Protein AF-A0A257HHL6-F1 (afdb_monomer_lite)

Radius of gyration: 29.5 Å; chains: 1; bounding box: 60×34×92 Å

pLDDT: mean 86.96, std 9.39, range [45.03, 97.5]

Foldseek 3Di:
DVVVVVVVVVVVVVVVCCCPPNCVVVVVVVVVCVVVVVVVVVVVVVVVVVVLQCQLCPLLLPDQALLLLLLLLLLLLCPVVHHNDPVLLVLSLCCSCPVSVPPDHSCVSNVSSNSSSVSHPHLVRSLVSSVVNCLVDDDPVNVVVSLVSLQVSQPPPPHHDPVSVVSSVVSVCSSPVPD

Sequence (179 aa):
MPVILAILGAMMSGLFMWVVWGNGMEVINHWLDQRSARTKTEKDAKAIAAARERAARAPLRAIEDPREAVMVLLSKLAMLRGDITAEQNVALSRIAMERLGLPGKAEHHTALAAFAAKSAASADSVVTDLMPLLWAQLSAEEKADFFAMLDEIAALHGGPTEPQDQMITRIRTRLEAKF

Structure (mmCIF, N/CA/C/O backbone):
data_AF-A0A257HHL6-F1
#
_entry.id   AF-A0A257HHL6-F1
#
loop_
_atom_site.group_PDB
_atom_site.id
_atom_site.type_symbol
_atom_site.label_atom_id
_atom_site.label_alt_id
_atom_site.label_comp_id
_atom_site.label_asym_id
_atom_site.label_entity_id
_atom_site.label_seq_id
_atom_site.pdbx_PDB_ins_code
_atom_site.Cartn_x
_atom_site.Cartn_y
_atom_site.Cartn_z
_atom_site.occupancy
_atom_site.B_iso_or_equiv
_atom_site.auth_seq_id
_atom_site.auth_comp_id
_atom_site.auth_asym_id
_atom_site.auth_atom_id
_atom_site.pdbx_PDB_model_num
ATOM 1 N N . MET A 1 1 ? 19.698 -6.269 -73.821 1.00 60.72 1 MET A N 1
ATOM 2 C CA . MET A 1 1 ? 20.927 -5.549 -73.412 1.00 60.72 1 MET A CA 1
ATOM 3 C C . MET A 1 1 ? 21.861 -6.497 -72.647 1.00 60.72 1 MET A C 1
ATOM 5 O O . MET A 1 1 ? 21.831 -6.508 -71.422 1.00 60.72 1 MET A O 1
ATOM 9 N N . PRO A 1 2 ? 22.662 -7.327 -73.341 1.00 76.38 2 PRO A N 1
ATOM 10 C CA . PRO A 1 2 ? 23.513 -8.357 -72.718 1.00 76.38 2 PRO A CA 1
ATOM 11 C C . PRO A 1 2 ? 24.634 -7.785 -71.833 1.00 76.38 2 PRO A C 1
ATOM 13 O O . PRO A 1 2 ? 25.061 -8.424 -70.877 1.00 76.38 2 PRO A O 1
ATOM 16 N N . VAL A 1 3 ? 25.058 -6.547 -72.097 1.00 81.38 3 VAL A N 1
ATOM 17 C CA . VAL A 1 3 ? 26.104 -5.848 -71.334 1.00 81.38 3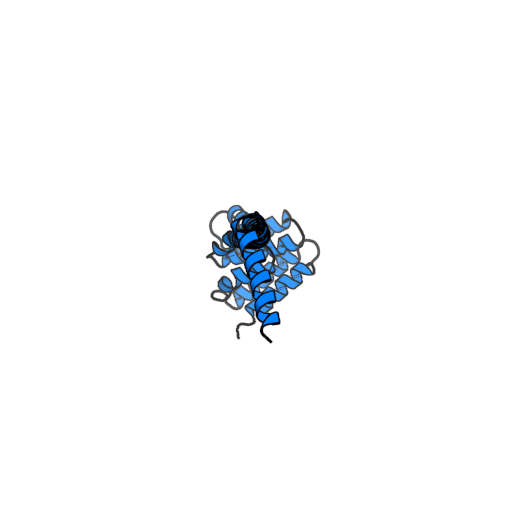 VAL A CA 1
ATOM 18 C C . VAL A 1 3 ? 25.698 -5.624 -69.872 1.00 81.38 3 VAL A C 1
ATOM 20 O O . VAL A 1 3 ? 26.521 -5.780 -68.976 1.00 81.38 3 VAL A O 1
ATOM 23 N N . ILE A 1 4 ? 24.418 -5.337 -69.608 1.00 81.25 4 ILE A N 1
ATOM 24 C CA . ILE A 1 4 ? 23.913 -5.125 -68.241 1.00 81.25 4 ILE A CA 1
ATOM 25 C C . ILE A 1 4 ? 24.003 -6.424 -67.432 1.00 81.25 4 ILE A C 1
ATOM 27 O O . ILE A 1 4 ? 24.425 -6.397 -66.282 1.00 81.25 4 ILE A O 1
ATOM 31 N N . LEU A 1 5 ? 23.678 -7.567 -68.046 1.00 81.69 5 LEU A N 1
ATOM 32 C CA . LEU A 1 5 ? 23.769 -8.879 -67.397 1.00 81.69 5 LEU A CA 1
ATOM 33 C C . LEU A 1 5 ? 25.219 -9.272 -67.090 1.00 81.69 5 LEU A C 1
ATOM 35 O O . LEU A 1 5 ? 25.483 -9.827 -66.027 1.00 81.69 5 LEU A O 1
ATOM 39 N N . ALA A 1 6 ? 26.159 -8.947 -67.980 1.00 83.94 6 ALA A N 1
ATOM 40 C CA . ALA A 1 6 ? 27.581 -9.208 -67.761 1.00 83.94 6 ALA A CA 1
ATOM 41 C C . ALA A 1 6 ? 28.150 -8.378 -66.597 1.00 83.94 6 ALA A C 1
ATOM 43 O O . ALA A 1 6 ? 28.865 -8.913 -65.750 1.00 83.94 6 ALA A O 1
ATOM 44 N N . ILE A 1 7 ? 27.781 -7.095 -66.512 1.00 84.06 7 ILE A N 1
ATOM 45 C CA . ILE A 1 7 ? 28.184 -6.216 -65.403 1.00 84.06 7 ILE A CA 1
ATOM 46 C C . ILE A 1 7 ? 27.582 -6.713 -64.084 1.00 84.06 7 ILE A C 1
ATOM 48 O O . ILE A 1 7 ? 28.290 -6.808 -63.081 1.00 84.06 7 ILE A O 1
ATOM 52 N N . LEU A 1 8 ? 26.303 -7.102 -64.093 1.00 84.81 8 LEU A N 1
ATOM 53 C CA . LEU A 1 8 ? 25.639 -7.651 -62.911 1.00 84.81 8 LEU A CA 1
ATOM 54 C C . LEU A 1 8 ? 26.325 -8.940 -62.432 1.00 84.81 8 LEU A C 1
ATOM 56 O O . LEU A 1 8 ? 26.595 -9.095 -61.244 1.00 84.81 8 LEU A O 1
ATOM 60 N N . GLY A 1 9 ? 26.651 -9.847 -63.357 1.00 84.19 9 GLY A N 1
ATOM 61 C CA . GLY A 1 9 ? 27.333 -11.104 -63.051 1.00 84.19 9 GLY A CA 1
ATOM 62 C C . GLY A 1 9 ? 28.733 -10.896 -62.472 1.00 84.19 9 GLY A C 1
ATOM 63 O O . GLY A 1 9 ? 29.101 -11.560 -61.501 1.00 84.19 9 GLY A O 1
ATOM 64 N N . ALA A 1 10 ? 29.492 -9.938 -63.009 1.00 85.75 10 ALA A N 1
ATOM 65 C CA . ALA A 1 10 ? 30.817 -9.593 -62.500 1.00 85.75 10 ALA A CA 1
ATOM 66 C C . ALA A 1 10 ? 30.751 -9.005 -61.080 1.00 85.75 10 ALA A C 1
ATOM 68 O O . ALA A 1 10 ? 31.525 -9.410 -60.212 1.00 85.75 10 ALA A O 1
ATOM 69 N N . MET A 1 11 ? 29.787 -8.116 -60.812 1.00 84.94 11 MET A N 1
ATOM 70 C CA . MET A 1 11 ? 29.577 -7.559 -59.472 1.00 84.94 11 MET A CA 1
ATOM 71 C C . MET A 1 11 ? 29.195 -8.638 -58.456 1.00 84.94 11 MET A C 1
ATOM 73 O O . MET A 1 11 ? 29.780 -8.693 -57.376 1.00 84.94 11 MET A O 1
ATOM 77 N N . MET A 1 12 ? 28.258 -9.521 -58.810 1.00 83.62 12 MET A N 1
ATOM 78 C CA . MET A 1 12 ? 27.827 -10.612 -57.931 1.00 83.62 12 MET A CA 1
ATOM 79 C C . MET A 1 12 ? 28.962 -11.603 -57.652 1.00 83.62 12 MET A C 1
ATOM 81 O O . MET A 1 12 ? 29.131 -12.035 -56.514 1.00 83.62 12 MET A O 1
ATOM 85 N N . SER A 1 13 ? 29.779 -11.915 -58.662 1.00 85.44 13 SER A N 1
ATOM 86 C CA . SER A 1 13 ? 30.933 -12.812 -58.514 1.00 85.44 13 SER A CA 1
ATOM 87 C C . SER A 1 13 ? 32.019 -12.203 -57.626 1.00 85.44 13 SER A C 1
ATOM 89 O O . SER A 1 13 ? 32.565 -12.895 -56.771 1.00 85.44 13 SER A O 1
ATOM 91 N N . GLY A 1 14 ? 32.293 -10.902 -57.771 1.00 82.81 14 GLY A N 1
ATOM 92 C CA . GLY A 1 14 ? 33.232 -10.183 -56.906 1.00 82.81 14 GLY A CA 1
ATOM 93 C C . GLY A 1 14 ? 32.772 -10.140 -55.447 1.00 82.81 14 GLY A C 1
ATOM 94 O O 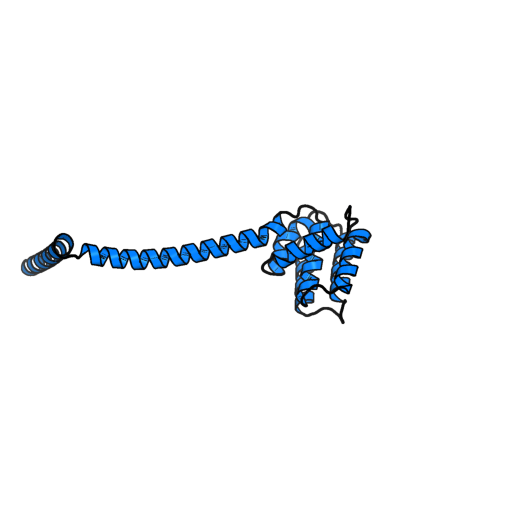. GLY A 1 14 ? 33.568 -10.391 -54.544 1.00 82.81 14 GLY A O 1
ATOM 95 N N . LEU A 1 15 ? 31.475 -9.908 -55.215 1.00 81.56 15 LEU A N 1
ATOM 96 C CA . LEU A 1 15 ? 30.878 -9.951 -53.876 1.00 81.56 15 LEU A CA 1
ATOM 97 C C . LEU A 1 15 ? 30.981 -11.350 -53.261 1.00 81.56 15 LEU A C 1
ATOM 99 O O . LEU A 1 15 ? 31.355 -11.489 -52.100 1.00 81.56 15 LEU A O 1
ATOM 103 N N . PHE A 1 16 ? 30.698 -12.389 -54.049 1.00 82.94 16 PHE A N 1
ATOM 104 C CA . PHE A 1 16 ? 30.787 -13.775 -53.599 1.00 82.94 16 PHE A CA 1
ATOM 105 C C . PHE A 1 16 ? 32.227 -14.166 -53.249 1.00 82.94 16 PHE A C 1
ATOM 107 O O . PHE A 1 16 ? 32.479 -14.753 -52.199 1.00 82.94 16 PHE A O 1
ATOM 114 N N . MET A 1 17 ? 33.191 -13.778 -54.087 1.00 79.94 17 MET A N 1
ATOM 115 C CA . MET A 1 17 ? 34.607 -14.041 -53.843 1.00 79.94 17 MET A CA 1
ATOM 116 C C . MET A 1 17 ? 35.110 -13.313 -52.591 1.00 79.94 17 MET A C 1
ATOM 118 O O . MET A 1 17 ? 35.828 -13.905 -51.790 1.00 79.94 17 MET A O 1
ATOM 122 N N . TRP A 1 18 ? 34.673 -12.072 -52.363 1.00 80.75 18 TRP A N 1
ATOM 123 C CA . TRP A 1 18 ? 34.981 -11.334 -51.137 1.00 80.75 18 TRP A CA 1
ATOM 124 C C . TRP A 1 18 ? 34.380 -11.994 -49.884 1.00 80.75 18 TRP A C 1
ATOM 126 O O . TRP A 1 18 ? 35.070 -12.142 -48.879 1.00 80.75 18 TRP A O 1
ATOM 136 N N . VAL A 1 19 ? 33.133 -12.472 -49.945 1.00 80.62 19 VAL A N 1
ATOM 137 C CA . VAL A 1 19 ? 32.494 -13.167 -48.812 1.00 80.62 19 VAL A CA 1
ATOM 138 C C . VAL A 1 19 ? 33.209 -14.477 -48.465 1.00 80.62 19 VAL A C 1
ATOM 140 O O . VAL A 1 19 ? 33.424 -14.743 -47.284 1.00 80.62 19 VAL A O 1
ATOM 143 N N . VAL A 1 20 ? 33.592 -15.282 -49.463 1.00 79.06 20 VAL A N 1
ATOM 144 C CA . VAL A 1 20 ? 34.161 -16.624 -49.232 1.00 79.06 20 VAL A CA 1
ATOM 145 C C . VAL A 1 20 ? 35.671 -16.590 -48.961 1.00 79.06 20 VAL A C 1
ATOM 147 O O . VAL A 1 20 ? 36.143 -17.354 -48.126 1.00 79.06 20 VAL A O 1
ATOM 150 N N . TRP A 1 21 ? 36.436 -15.734 -49.649 1.00 77.06 21 TRP A N 1
ATOM 151 C CA . TRP A 1 21 ? 37.908 -15.703 -49.560 1.00 77.06 21 TRP A CA 1
ATOM 152 C C . TRP A 1 21 ? 38.472 -14.462 -48.852 1.00 77.06 21 TRP A C 1
ATOM 154 O O . TRP A 1 21 ? 39.631 -14.477 -48.449 1.00 77.06 21 TRP A O 1
ATOM 164 N N . GLY A 1 22 ? 37.697 -13.385 -48.704 1.00 69.56 22 GLY A N 1
ATOM 165 C CA . GLY A 1 22 ? 38.188 -12.080 -48.247 1.00 69.56 22 GLY A CA 1
ATOM 166 C C . GLY A 1 22 ? 37.504 -11.567 -46.985 1.00 69.56 22 GLY A C 1
ATOM 167 O O . GLY A 1 22 ? 36.896 -10.507 -47.038 1.00 69.56 22 GLY A O 1
ATOM 168 N N . ASN A 1 23 ? 37.572 -12.300 -45.868 1.00 71.31 23 ASN A N 1
ATOM 169 C CA . ASN A 1 23 ? 37.050 -11.922 -44.536 1.00 71.31 23 ASN A CA 1
ATOM 170 C C . ASN A 1 23 ? 35.617 -11.334 -44.481 1.00 71.31 23 ASN A C 1
ATOM 172 O O . ASN A 1 23 ? 35.200 -10.832 -43.437 1.00 71.31 23 ASN A O 1
ATOM 176 N N . GLY A 1 24 ? 34.811 -11.418 -45.546 1.00 71.06 24 GLY A N 1
ATOM 177 C CA . GLY A 1 24 ? 33.475 -10.820 -45.573 1.00 71.06 24 GLY A CA 1
ATOM 178 C C . GLY A 1 24 ? 32.538 -11.436 -44.533 1.00 71.06 24 GLY A C 1
ATOM 179 O O . GLY A 1 24 ? 31.725 -10.732 -43.935 1.00 71.06 24 GLY A O 1
ATOM 180 N N . MET A 1 25 ? 32.722 -12.725 -44.231 1.00 73.56 25 MET A N 1
ATOM 181 C CA . MET A 1 25 ? 32.013 -13.406 -43.145 1.00 73.56 25 MET A CA 1
ATOM 182 C C . MET A 1 25 ? 32.320 -12.823 -41.759 1.00 73.56 25 MET A C 1
ATOM 184 O O . MET A 1 25 ? 31.417 -12.757 -40.930 1.00 73.56 25 MET A O 1
ATOM 188 N N . GLU A 1 26 ? 33.541 -12.347 -41.494 1.00 74.88 26 GLU A N 1
ATOM 189 C CA . GLU A 1 26 ? 33.887 -11.726 -40.205 1.00 74.88 26 GLU A CA 1
ATOM 190 C C . GLU A 1 26 ? 33.187 -10.375 -40.025 1.00 74.88 26 GLU A C 1
ATOM 192 O O . GLU A 1 26 ? 32.668 -10.088 -38.949 1.00 74.88 26 GLU A O 1
ATOM 197 N N . VAL A 1 27 ? 33.098 -9.570 -41.088 1.00 76.25 27 VAL A N 1
ATOM 198 C CA . VAL A 1 27 ? 32.392 -8.276 -41.067 1.00 76.25 27 VAL A CA 1
ATOM 199 C C . VAL A 1 27 ? 30.887 -8.476 -40.866 1.00 76.25 27 VAL A C 1
ATOM 201 O O . VAL A 1 27 ? 30.268 -7.775 -40.061 1.00 76.25 27 VAL A O 1
ATOM 204 N N . ILE A 1 28 ? 30.301 -9.457 -41.561 1.00 73.81 28 ILE A N 1
ATOM 205 C CA . ILE A 1 28 ? 28.885 -9.822 -41.414 1.00 73.81 28 ILE A CA 1
ATOM 206 C C . ILE A 1 28 ? 28.610 -10.325 -39.991 1.00 73.81 28 ILE A C 1
ATOM 208 O O . ILE A 1 28 ? 27.656 -9.865 -39.361 1.00 73.81 28 ILE A O 1
ATOM 212 N N . ASN A 1 29 ? 29.461 -11.205 -39.456 1.00 73.94 29 ASN A N 1
ATOM 213 C CA . ASN A 1 29 ? 29.322 -11.727 -38.097 1.00 73.94 29 ASN A CA 1
ATOM 214 C C . ASN A 1 29 ? 29.478 -10.625 -37.047 1.00 73.94 29 ASN A C 1
ATOM 216 O O . ASN A 1 29 ? 28.640 -10.528 -36.163 1.00 73.94 29 ASN A O 1
ATOM 220 N N . HIS A 1 30 ? 30.457 -9.726 -37.177 1.00 74.50 30 HIS A N 1
ATOM 221 C CA . HIS A 1 30 ? 30.652 -8.628 -36.226 1.00 74.50 30 HIS A CA 1
ATOM 222 C C . HIS A 1 30 ? 29.468 -7.643 -36.221 1.00 74.50 30 HIS A C 1
ATOM 224 O O . HIS A 1 30 ? 29.069 -7.133 -35.171 1.00 74.50 30 HIS A O 1
ATOM 230 N N . TRP A 1 31 ? 28.852 -7.399 -37.383 1.00 75.25 31 TRP A N 1
ATOM 231 C CA . TRP A 1 31 ? 27.644 -6.577 -37.487 1.00 75.25 31 TRP A CA 1
ATOM 232 C C . TRP A 1 31 ? 26.404 -7.270 -36.893 1.00 75.25 31 TRP A C 1
ATOM 234 O O . TRP A 1 31 ? 25.631 -6.645 -36.157 1.00 75.25 31 TRP A O 1
ATOM 244 N N . LEU A 1 32 ? 26.227 -8.569 -37.160 1.00 74.06 32 LEU A N 1
ATOM 245 C CA . LEU A 1 32 ? 25.161 -9.385 -36.568 1.00 74.06 32 LEU A CA 1
ATOM 246 C C . LEU A 1 32 ? 25.330 -9.533 -35.051 1.00 74.06 32 LEU A C 1
ATOM 248 O O . LEU A 1 32 ? 24.342 -9.439 -34.320 1.00 74.06 32 LEU A O 1
ATOM 252 N N . ASP A 1 33 ? 26.558 -9.691 -34.566 1.00 75.06 33 ASP A N 1
ATOM 253 C CA . ASP A 1 33 ? 26.891 -9.792 -33.149 1.00 75.06 33 ASP A CA 1
ATOM 254 C C . ASP A 1 33 ? 26.665 -8.472 -32.425 1.00 75.06 33 ASP A C 1
ATOM 256 O O . ASP A 1 33 ? 26.034 -8.472 -31.375 1.00 75.06 33 ASP A O 1
ATOM 260 N N . GLN A 1 34 ? 27.049 -7.324 -32.993 1.00 71.81 34 GLN A N 1
ATOM 261 C CA . GLN A 1 34 ? 26.727 -6.026 -32.387 1.00 71.81 34 GLN A CA 1
ATOM 262 C C . GLN A 1 34 ? 25.217 -5.786 -32.295 1.00 71.81 34 GLN A C 1
ATOM 264 O O . GLN A 1 34 ? 24.724 -5.275 -31.283 1.00 71.81 34 GLN A O 1
ATOM 269 N N . ARG A 1 35 ? 24.458 -6.160 -33.331 1.00 69.06 35 ARG A N 1
ATOM 270 C CA . ARG A 1 35 ? 22.999 -6.010 -33.326 1.00 69.06 35 ARG A CA 1
ATOM 271 C C . ARG A 1 35 ? 22.349 -6.982 -32.345 1.00 69.06 35 ARG A C 1
ATOM 273 O O . ARG A 1 35 ? 21.494 -6.574 -31.557 1.00 69.06 35 ARG A O 1
ATOM 280 N N . SER A 1 36 ? 22.766 -8.245 -32.345 1.00 66.94 36 SER A N 1
ATOM 281 C CA . SER A 1 36 ? 22.246 -9.258 -31.428 1.00 66.94 36 SER A CA 1
ATOM 282 C C . SER A 1 36 ? 22.631 -8.959 -29.977 1.00 66.94 36 SER A C 1
ATOM 284 O O . SER A 1 36 ? 21.783 -9.117 -29.105 1.00 66.94 36 SER A O 1
ATOM 286 N N . ALA A 1 37 ? 23.830 -8.429 -29.717 1.00 68.19 37 ALA A N 1
ATOM 287 C CA . ALA A 1 37 ? 24.287 -7.996 -28.400 1.00 68.19 37 ALA A CA 1
ATOM 288 C C . ALA A 1 37 ? 23.434 -6.846 -27.860 1.00 68.19 37 ALA A C 1
ATOM 290 O O . ALA A 1 37 ? 22.929 -6.959 -26.749 1.00 68.19 37 ALA A O 1
ATOM 291 N N . ARG A 1 38 ? 23.168 -5.801 -28.660 1.00 67.25 38 ARG A N 1
ATOM 292 C CA . ARG A 1 38 ? 22.253 -4.709 -28.264 1.00 67.25 38 ARG A CA 1
ATOM 293 C C . ARG A 1 38 ? 20.849 -5.229 -27.950 1.00 67.25 38 ARG A C 1
ATOM 295 O O . ARG A 1 38 ? 20.266 -4.902 -26.917 1.00 67.25 38 ARG A O 1
ATOM 302 N N . THR A 1 39 ? 20.333 -6.116 -28.800 1.00 67.00 39 THR A N 1
ATOM 303 C CA . THR A 1 39 ? 18.999 -6.705 -28.607 1.00 67.00 39 THR A CA 1
ATOM 304 C C . THR A 1 39 ? 18.946 -7.619 -27.374 1.00 67.00 39 THR A C 1
ATOM 306 O O . THR A 1 39 ? 17.935 -7.646 -26.675 1.00 67.00 39 THR A O 1
ATOM 309 N N . LYS A 1 40 ? 20.022 -8.365 -27.086 1.00 70.00 40 LYS A N 1
ATOM 310 C CA . LYS A 1 40 ? 20.166 -9.180 -25.872 1.00 70.00 40 LYS A CA 1
ATOM 311 C C . LYS A 1 40 ? 20.229 -8.29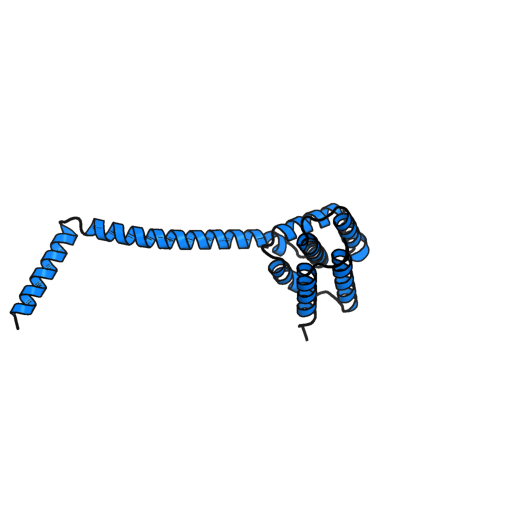4 -24.634 1.00 70.00 40 LYS A C 1
ATOM 313 O O . LYS A 1 40 ? 19.425 -8.500 -23.741 1.00 70.00 40 LYS A O 1
ATOM 318 N N . THR A 1 41 ? 21.044 -7.237 -24.628 1.00 72.56 41 THR A N 1
ATOM 319 C CA . THR A 1 41 ? 21.140 -6.321 -23.479 1.00 72.56 41 THR A CA 1
ATOM 320 C C . THR A 1 41 ? 19.810 -5.651 -23.138 1.00 72.56 41 THR A C 1
ATOM 322 O O . THR A 1 41 ? 19.465 -5.543 -21.966 1.00 72.56 41 THR A O 1
ATOM 325 N N . GLU A 1 42 ? 19.015 -5.255 -24.137 1.00 74.94 42 GLU A N 1
ATOM 326 C CA . GLU A 1 42 ? 17.681 -4.694 -23.893 1.00 74.94 42 GLU A CA 1
ATOM 327 C C . GLU A 1 42 ? 16.698 -5.739 -23.354 1.00 74.94 42 GLU A C 1
ATOM 329 O O . GLU A 1 42 ? 15.900 -5.444 -22.461 1.00 74.94 42 GLU A O 1
ATOM 334 N N . LYS A 1 43 ? 16.740 -6.966 -23.887 1.00 75.50 43 LYS A N 1
ATOM 335 C CA . LYS A 1 43 ? 15.914 -8.080 -23.402 1.00 75.50 43 LYS A CA 1
ATOM 336 C C . LYS A 1 43 ? 16.292 -8.477 -21.979 1.00 75.50 43 LYS A C 1
ATOM 338 O O . LYS A 1 43 ? 15.395 -8.665 -21.164 1.00 75.50 43 LYS A O 1
ATOM 343 N N . ASP A 1 44 ? 17.580 -8.534 -21.674 1.00 80.94 44 ASP A N 1
ATOM 344 C CA . ASP A 1 44 ? 18.105 -8.863 -20.352 1.00 80.94 44 ASP A CA 1
ATOM 345 C C . ASP A 1 44 ? 17.741 -7.765 -19.349 1.00 80.94 44 ASP A C 1
ATOM 347 O O . ASP A 1 44 ? 17.228 -8.064 -18.274 1.00 80.94 44 ASP A O 1
ATOM 351 N N . ALA A 1 45 ? 17.875 -6.487 -19.722 1.00 79.19 45 ALA A N 1
ATOM 352 C CA . ALA A 1 45 ? 17.438 -5.367 -18.889 1.00 79.19 45 ALA A CA 1
ATOM 353 C C . ALA A 1 45 ? 15.930 -5.425 -18.588 1.00 79.19 45 ALA A C 1
ATOM 355 O O . ALA A 1 45 ? 15.520 -5.269 -17.436 1.00 79.19 45 ALA A O 1
ATOM 356 N N . LYS A 1 46 ? 15.098 -5.715 -19.599 1.00 82.25 46 LYS A N 1
ATOM 357 C CA . LYS A 1 46 ? 13.651 -5.915 -19.418 1.00 82.25 46 LYS A CA 1
ATOM 358 C C . LYS A 1 46 ? 13.345 -7.128 -18.540 1.00 82.25 46 LYS A C 1
ATOM 360 O O . LYS A 1 46 ? 12.475 -7.046 -17.678 1.00 82.25 46 LYS A O 1
ATOM 365 N N . ALA A 1 47 ? 14.057 -8.238 -18.725 1.00 80.44 47 ALA A N 1
ATOM 366 C CA . ALA A 1 47 ? 13.884 -9.446 -17.926 1.00 80.44 47 ALA A CA 1
ATOM 367 C C . ALA A 1 47 ? 14.262 -9.210 -16.457 1.00 80.44 47 ALA A C 1
ATOM 369 O O . ALA A 1 47 ? 13.523 -9.629 -15.567 1.00 80.44 47 ALA A O 1
ATOM 370 N N . ILE A 1 48 ? 15.354 -8.485 -16.199 1.00 83.25 48 ILE A N 1
ATOM 371 C CA . ILE A 1 48 ? 15.786 -8.089 -14.854 1.00 83.25 48 ILE A CA 1
ATOM 372 C C . ILE A 1 48 ? 14.759 -7.152 -14.216 1.00 83.25 48 ILE A C 1
ATOM 374 O O . ILE A 1 48 ? 14.381 -7.363 -13.065 1.00 83.25 48 ILE A O 1
ATOM 378 N N . ALA A 1 49 ? 14.270 -6.146 -14.947 1.00 81.00 49 ALA A N 1
ATOM 379 C CA . ALA A 1 49 ? 13.238 -5.237 -14.451 1.00 81.00 49 ALA A CA 1
ATOM 380 C C . ALA A 1 49 ? 11.946 -5.993 -14.095 1.00 81.00 49 ALA A C 1
ATOM 382 O O . ALA A 1 49 ? 11.428 -5.838 -12.991 1.00 81.00 49 ALA A O 1
ATOM 383 N N . ALA A 1 50 ? 11.487 -6.888 -14.973 1.00 80.12 50 ALA A N 1
ATOM 384 C CA . ALA A 1 50 ? 10.318 -7.725 -14.721 1.00 80.12 50 ALA A CA 1
ATOM 385 C C . ALA A 1 50 ? 10.532 -8.693 -13.545 1.00 80.12 50 ALA A C 1
ATOM 387 O O . ALA A 1 50 ? 9.615 -8.928 -12.761 1.00 80.12 50 ALA A O 1
ATOM 388 N N . ALA A 1 51 ? 11.733 -9.256 -13.389 1.00 80.94 51 ALA A N 1
ATOM 389 C CA . ALA A 1 51 ? 12.065 -10.107 -12.249 1.00 80.94 51 ALA A CA 1
ATOM 390 C C . ALA A 1 51 ? 12.042 -9.320 -10.931 1.00 80.94 51 ALA A C 1
ATOM 392 O O . ALA A 1 51 ? 11.476 -9.799 -9.950 1.00 80.94 51 ALA A O 1
ATOM 393 N N . ARG A 1 52 ? 12.587 -8.096 -10.921 1.00 79.56 52 ARG A N 1
ATOM 394 C CA . ARG A 1 52 ? 12.526 -7.190 -9.765 1.00 79.56 52 ARG A CA 1
ATOM 395 C C . ARG A 1 52 ? 11.093 -6.818 -9.414 1.00 79.56 52 ARG A C 1
ATOM 397 O O . ARG A 1 52 ? 10.738 -6.870 -8.245 1.00 79.56 52 ARG A O 1
ATOM 404 N N . GLU A 1 53 ? 10.261 -6.507 -10.404 1.00 78.50 53 GLU A N 1
ATOM 405 C CA . GLU A 1 53 ? 8.849 -6.199 -10.171 1.00 78.50 53 GLU A CA 1
ATOM 406 C C . GLU A 1 53 ? 8.090 -7.404 -9.597 1.00 78.50 53 GLU A C 1
ATOM 408 O O . GLU A 1 53 ? 7.339 -7.268 -8.632 1.00 78.50 53 GLU A O 1
ATOM 413 N N . ARG A 1 54 ? 8.322 -8.612 -10.130 1.00 79.19 54 ARG A N 1
ATOM 414 C CA . ARG A 1 54 ? 7.726 -9.838 -9.574 1.00 79.19 54 ARG A CA 1
ATOM 415 C C . ARG A 1 54 ? 8.175 -10.093 -8.139 1.00 79.19 54 ARG A C 1
ATOM 417 O O . ARG A 1 54 ? 7.343 -10.457 -7.314 1.00 79.19 54 ARG A O 1
ATOM 424 N N . ALA A 1 55 ? 9.458 -9.894 -7.842 1.00 78.38 55 ALA A N 1
ATOM 425 C CA . ALA A 1 55 ? 9.991 -10.044 -6.492 1.00 78.38 55 ALA A CA 1
ATOM 426 C C . ALA A 1 55 ? 9.396 -9.005 -5.527 1.00 78.38 55 ALA A C 1
ATOM 428 O O . ALA A 1 55 ? 8.999 -9.361 -4.423 1.00 78.38 55 ALA A O 1
ATOM 429 N N . ALA A 1 56 ? 9.250 -7.752 -5.967 1.00 76.38 56 ALA A N 1
ATOM 430 C CA . ALA A 1 56 ? 8.630 -6.667 -5.205 1.00 76.38 56 ALA A CA 1
ATOM 431 C C . ALA A 1 56 ? 7.159 -6.948 -4.847 1.00 76.38 56 ALA A C 1
ATOM 433 O O . ALA A 1 56 ? 6.699 -6.584 -3.767 1.00 76.38 56 ALA A O 1
ATOM 434 N N . ARG A 1 57 ? 6.424 -7.629 -5.734 1.00 81.19 57 ARG A N 1
ATOM 435 C CA . ARG A 1 57 ? 5.028 -8.029 -5.501 1.00 81.19 57 ARG A CA 1
ATOM 436 C C . ARG A 1 57 ? 4.880 -9.324 -4.702 1.00 81.19 57 ARG A C 1
ATOM 438 O O . ARG A 1 57 ? 3.788 -9.598 -4.219 1.00 81.19 57 ARG A O 1
ATOM 445 N N . ALA A 1 58 ? 5.930 -10.135 -4.558 1.00 83.94 58 ALA A N 1
ATOM 446 C CA . ALA A 1 58 ? 5.829 -11.432 -3.886 1.00 83.94 58 ALA A CA 1
ATOM 447 C C . ALA A 1 58 ? 5.299 -11.332 -2.438 1.00 83.94 58 ALA A C 1
ATOM 449 O O . ALA A 1 58 ? 4.399 -12.105 -2.115 1.00 83.94 58 ALA A O 1
ATOM 450 N N . PRO A 1 59 ? 5.733 -10.362 -1.601 1.00 88.44 59 PRO A N 1
ATOM 451 C CA . PRO A 1 59 ? 5.163 -10.173 -0.266 1.00 88.44 59 PRO A CA 1
ATOM 452 C C . PRO A 1 59 ? 3.673 -9.821 -0.288 1.00 88.44 59 PRO A C 1
ATOM 454 O O . PRO A 1 59 ? 2.929 -10.308 0.550 1.00 88.44 59 PRO A O 1
ATOM 457 N N . LEU A 1 60 ? 3.221 -9.025 -1.267 1.00 90.06 60 LEU A N 1
ATOM 458 C CA . LEU A 1 60 ? 1.803 -8.672 -1.404 1.00 90.06 60 LEU A CA 1
ATOM 459 C C . LEU A 1 60 ? 0.948 -9.891 -1.759 1.00 90.06 60 LEU A C 1
ATOM 461 O O . LEU A 1 60 ? -0.155 -10.043 -1.253 1.00 90.06 60 LEU A O 1
ATOM 465 N N . ARG A 1 61 ? 1.469 -10.775 -2.618 1.00 87.12 61 ARG A N 1
ATOM 466 C CA . ARG A 1 61 ? 0.762 -11.986 -3.066 1.00 87.12 61 ARG A CA 1
ATOM 467 C C . ARG A 1 61 ? 0.715 -13.089 -2.014 1.00 87.12 61 ARG A C 1
ATOM 469 O O . ARG A 1 61 ? -0.102 -13.988 -2.151 1.00 87.12 61 ARG A O 1
ATOM 476 N N . ALA A 1 62 ? 1.600 -13.042 -1.023 1.00 89.62 62 ALA A N 1
ATOM 477 C CA . ALA A 1 62 ? 1.602 -13.977 0.099 1.00 89.62 62 ALA A CA 1
ATOM 478 C C . ALA A 1 62 ? 0.538 -13.635 1.157 1.00 89.62 62 ALA A C 1
ATOM 480 O O . ALA A 1 62 ? 0.310 -14.427 2.066 1.00 89.62 62 ALA A O 1
ATOM 481 N N . ILE A 1 63 ? -0.092 -12.459 1.064 1.00 92.38 63 ILE A N 1
ATOM 482 C CA . ILE A 1 63 ? -1.161 -12.050 1.970 1.00 92.38 63 ILE A CA 1
ATOM 483 C C . ILE A 1 63 ? -2.465 -12.691 1.507 1.00 92.38 63 ILE A C 1
ATOM 485 O O . ILE A 1 63 ? -2.946 -12.417 0.409 1.00 92.38 63 ILE A O 1
ATOM 489 N N . GLU A 1 64 ? -3.040 -13.523 2.368 1.00 90.50 64 GLU A N 1
ATOM 490 C CA . GLU A 1 64 ? -4.313 -14.207 2.117 1.00 90.50 64 GLU A CA 1
ATOM 491 C C . GLU A 1 64 ? -5.437 -13.693 3.032 1.00 90.50 64 GLU A C 1
ATOM 493 O O . GLU A 1 64 ? -6.600 -13.689 2.630 1.00 90.50 64 GLU A O 1
ATOM 498 N N . ASP A 1 65 ? -5.102 -13.219 4.240 1.00 91.56 65 ASP A N 1
ATOM 499 C CA . ASP A 1 65 ? -6.069 -12.669 5.197 1.00 91.56 65 ASP A CA 1
ATOM 500 C C . ASP A 1 65 ? -6.409 -11.201 4.841 1.00 91.56 65 ASP A C 1
ATOM 502 O O . ASP A 1 65 ? -5.506 -10.356 4.769 1.00 91.56 65 ASP A O 1
ATOM 506 N N . PRO A 1 66 ? -7.696 -10.848 4.648 1.00 92.81 66 PRO A N 1
ATOM 507 C CA . PRO A 1 66 ? -8.132 -9.467 4.426 1.00 92.81 66 PRO A CA 1
ATOM 508 C C . PRO A 1 66 ? -7.666 -8.484 5.506 1.00 92.81 66 PRO A C 1
ATOM 510 O O . PRO A 1 66 ? -7.387 -7.324 5.210 1.00 92.81 66 PRO A O 1
ATOM 513 N N . ARG A 1 67 ? -7.554 -8.927 6.760 1.00 94.31 67 ARG A N 1
ATOM 514 C CA . ARG A 1 67 ? -7.130 -8.083 7.884 1.00 94.31 67 ARG A CA 1
ATOM 515 C C . ARG A 1 67 ? -5.657 -7.705 7.776 1.00 94.31 67 ARG A C 1
ATOM 517 O O . ARG A 1 67 ? -5.294 -6.551 7.991 1.00 94.31 67 ARG A O 1
ATOM 524 N N . GLU A 1 68 ? -4.820 -8.644 7.347 1.00 95.25 68 GLU A N 1
ATOM 525 C CA . GLU A 1 68 ? -3.414 -8.373 7.027 1.00 95.25 68 GLU A CA 1
ATOM 526 C C . GLU A 1 68 ? -3.301 -7.421 5.833 1.00 95.25 68 GLU A C 1
ATOM 528 O O . GLU A 1 68 ? -2.498 -6.487 5.837 1.00 95.25 68 GLU A O 1
ATOM 533 N N . ALA A 1 69 ? -4.166 -7.586 4.826 1.00 95.19 69 ALA A N 1
ATOM 534 C CA . ALA A 1 69 ? -4.217 -6.676 3.687 1.00 95.19 69 ALA A CA 1
ATOM 535 C C . ALA A 1 69 ? -4.556 -5.233 4.112 1.00 95.19 69 ALA A C 1
ATOM 537 O O . ALA A 1 69 ? -3.923 -4.287 3.632 1.00 95.19 69 ALA A O 1
ATOM 538 N N . VAL A 1 70 ? -5.492 -5.053 5.054 1.00 96.12 70 VAL A N 1
ATOM 539 C CA . VAL A 1 70 ? -5.782 -3.748 5.675 1.00 96.12 70 VAL A CA 1
ATOM 540 C C . VAL A 1 70 ? -4.539 -3.183 6.364 1.00 96.12 70 VAL A C 1
ATOM 542 O O . VAL A 1 70 ? -4.189 -2.027 6.118 1.00 96.12 70 VAL A O 1
ATOM 545 N N . MET A 1 71 ? -3.820 -3.988 7.152 1.00 97.31 71 MET A N 1
ATOM 546 C CA . MET A 1 71 ? -2.591 -3.541 7.820 1.00 97.31 71 MET A CA 1
ATOM 547 C C . MET A 1 71 ? -1.532 -3.047 6.831 1.00 97.31 71 MET A C 1
ATOM 549 O O . MET A 1 71 ? -0.878 -2.027 7.074 1.00 97.31 71 MET A O 1
ATOM 553 N N . VAL A 1 72 ? -1.380 -3.717 5.689 1.00 97.25 72 VAL A N 1
ATOM 554 C CA . VAL A 1 72 ? -0.421 -3.321 4.645 1.00 97.25 72 VAL A CA 1
ATOM 555 C C . VAL A 1 72 ? -0.839 -2.020 3.967 1.00 97.25 72 VAL A C 1
ATOM 557 O O . VAL A 1 72 ? 0.010 -1.161 3.719 1.00 97.25 72 VAL A O 1
ATOM 560 N N . LEU A 1 73 ? -2.136 -1.832 3.710 1.00 96.88 73 LEU A N 1
ATOM 561 C CA . LEU A 1 73 ? -2.670 -0.582 3.163 1.00 96.88 73 LEU A CA 1
ATOM 562 C C . LEU A 1 73 ? -2.452 0.591 4.127 1.00 96.88 73 LEU A C 1
ATOM 564 O O . LEU A 1 73 ? -1.961 1.635 3.698 1.00 96.88 73 LEU A O 1
ATOM 568 N N . LEU A 1 74 ? -2.730 0.404 5.421 1.00 97.25 74 LEU A N 1
ATOM 569 C CA . LEU A 1 74 ? -2.496 1.415 6.459 1.00 97.25 74 LEU A CA 1
ATOM 570 C C . LEU A 1 74 ? -1.004 1.743 6.608 1.00 97.25 74 LEU A C 1
ATOM 572 O O . LEU A 1 74 ? -0.619 2.911 6.657 1.00 97.25 74 LEU A O 1
ATOM 576 N N . SER A 1 75 ? -0.147 0.722 6.598 1.00 97.25 75 SER A N 1
ATOM 577 C CA . SER A 1 75 ? 1.310 0.889 6.659 1.00 97.25 75 SER A CA 1
ATOM 578 C C . SER A 1 75 ? 1.832 1.659 5.448 1.00 97.25 75 SER A C 1
ATOM 580 O O . SER A 1 75 ? 2.635 2.580 5.591 1.00 97.25 75 SER A O 1
ATOM 582 N N . LYS A 1 76 ? 1.340 1.338 4.244 1.00 96.94 76 LYS A N 1
ATOM 583 C CA . LYS A 1 76 ? 1.711 2.063 3.026 1.00 96.94 76 LYS A CA 1
ATOM 584 C C . LYS A 1 76 ? 1.239 3.514 3.066 1.00 96.94 76 LYS A C 1
ATOM 586 O O . LYS A 1 76 ? 1.997 4.384 2.649 1.00 96.94 76 LYS A O 1
ATOM 591 N N . LEU A 1 77 ? 0.037 3.771 3.586 1.00 96.62 77 LEU A N 1
ATOM 592 C CA . LEU A 1 77 ? -0.504 5.118 3.761 1.00 96.62 77 LEU A CA 1
ATOM 593 C C . LEU A 1 77 ? 0.358 5.951 4.720 1.00 96.62 77 LEU A C 1
ATOM 595 O O . LEU A 1 77 ? 0.703 7.089 4.401 1.00 96.62 77 LEU A O 1
ATOM 599 N N . ALA A 1 78 ? 0.758 5.384 5.861 1.00 95.56 78 ALA A N 1
ATOM 600 C CA . ALA A 1 78 ? 1.680 6.037 6.791 1.00 95.56 78 ALA A CA 1
ATOM 601 C C . ALA A 1 78 ? 3.018 6.368 6.105 1.00 95.56 78 ALA A C 1
ATOM 603 O O . ALA A 1 78 ? 3.520 7.487 6.226 1.00 95.56 78 ALA A O 1
ATOM 604 N N . MET A 1 79 ? 3.530 5.433 5.295 1.00 95.56 79 MET A N 1
ATOM 605 C CA . MET A 1 79 ? 4.797 5.583 4.577 1.00 95.56 79 MET A CA 1
ATOM 606 C C . MET A 1 79 ? 4.802 6.663 3.482 1.00 95.56 79 MET A C 1
ATOM 608 O O . MET A 1 79 ? 5.864 7.063 3.010 1.00 95.56 79 MET A O 1
ATOM 612 N N . LEU A 1 80 ? 3.638 7.157 3.049 1.00 94.06 80 LEU A N 1
ATOM 613 C CA . LEU A 1 80 ? 3.574 8.219 2.037 1.00 94.06 80 LEU A CA 1
ATOM 614 C C . LEU A 1 80 ? 4.120 9.560 2.535 1.00 94.06 80 LEU A C 1
ATOM 616 O O . LEU A 1 80 ? 4.501 10.399 1.722 1.00 94.06 80 LEU A O 1
ATOM 620 N N . ARG A 1 81 ? 4.173 9.762 3.856 1.00 90.25 81 ARG A N 1
ATOM 621 C CA . ARG A 1 81 ? 4.794 10.941 4.472 1.00 90.25 81 ARG A CA 1
ATOM 622 C C . ARG A 1 81 ? 6.302 10.769 4.705 1.00 90.25 81 ARG A C 1
ATOM 624 O O . ARG A 1 81 ? 7.002 11.762 4.873 1.00 90.25 81 ARG A O 1
ATOM 631 N N . GLY A 1 82 ? 6.803 9.537 4.725 1.00 90.69 82 GLY A N 1
ATOM 632 C CA . GLY A 1 82 ? 8.177 9.212 5.104 1.00 90.69 82 GLY A CA 1
ATOM 633 C C . GLY A 1 82 ? 8.246 7.865 5.817 1.00 90.69 82 GLY A C 1
ATOM 634 O O . GLY A 1 82 ? 7.398 7.008 5.603 1.00 90.69 82 GLY A O 1
ATOM 635 N N . ASP A 1 83 ? 9.239 7.661 6.676 1.00 91.44 83 ASP A N 1
ATOM 636 C CA . ASP A 1 83 ? 9.264 6.463 7.519 1.00 91.44 83 ASP A CA 1
ATOM 637 C C . ASP A 1 83 ? 8.138 6.501 8.569 1.00 91.44 83 ASP A C 1
ATOM 639 O O . ASP A 1 83 ? 7.745 7.568 9.045 1.00 91.44 83 ASP A O 1
ATOM 643 N N . ILE A 1 84 ? 7.623 5.322 8.935 1.00 92.31 84 ILE A N 1
ATOM 644 C CA . ILE A 1 84 ? 6.563 5.186 9.944 1.00 92.31 84 ILE A CA 1
ATOM 645 C C . ILE A 1 84 ? 7.07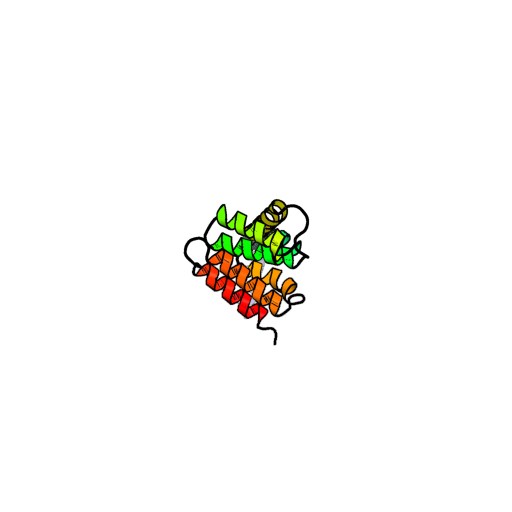5 5.723 11.286 1.00 92.31 84 ILE A C 1
ATOM 647 O O . ILE A 1 84 ? 8.083 5.248 11.813 1.00 92.31 84 ILE A O 1
ATOM 651 N N . THR A 1 85 ? 6.367 6.701 11.853 1.00 92.06 85 THR A N 1
ATOM 652 C CA . THR A 1 85 ? 6.723 7.290 13.150 1.00 92.06 85 THR A CA 1
ATOM 653 C C . THR A 1 85 ? 6.364 6.360 14.311 1.00 92.06 85 THR A C 1
ATOM 655 O O . THR A 1 85 ? 5.530 5.465 14.178 1.00 92.06 85 THR A O 1
ATOM 658 N N . ALA A 1 86 ? 6.954 6.582 15.491 1.00 92.44 86 ALA A N 1
ATOM 659 C CA . ALA A 1 86 ? 6.628 5.797 16.687 1.00 92.44 86 ALA A CA 1
ATOM 660 C C . ALA A 1 86 ? 5.130 5.861 17.038 1.00 92.44 86 ALA A C 1
ATOM 662 O O . ALA A 1 86 ? 4.530 4.846 17.376 1.00 92.44 86 ALA A O 1
ATOM 663 N N . GLU A 1 87 ? 4.515 7.037 16.897 1.00 92.44 87 GLU A N 1
ATOM 664 C CA . GLU A 1 87 ? 3.084 7.241 17.140 1.00 92.44 87 GLU A CA 1
ATOM 665 C C . GLU A 1 87 ? 2.214 6.490 16.125 1.00 92.44 87 GLU A C 1
ATOM 667 O O . GLU A 1 87 ? 1.275 5.796 16.513 1.00 92.44 87 GLU A O 1
ATOM 672 N N . GLN A 1 88 ? 2.567 6.547 14.836 1.00 93.88 88 GLN A N 1
ATOM 673 C CA . GLN A 1 88 ? 1.891 5.757 13.804 1.00 93.88 88 GLN A CA 1
ATOM 674 C C . GLN A 1 88 ? 2.041 4.259 14.066 1.00 93.88 88 GLN A C 1
ATOM 676 O O . GLN A 1 88 ? 1.078 3.518 13.912 1.00 93.88 88 GLN A O 1
ATOM 681 N N . ASN A 1 89 ? 3.214 3.803 14.510 1.00 94.88 89 ASN A N 1
ATOM 682 C CA . ASN A 1 89 ? 3.429 2.398 14.835 1.00 94.88 89 ASN A CA 1
ATOM 683 C C . ASN A 1 89 ? 2.576 1.942 16.032 1.00 94.88 89 ASN A C 1
ATOM 685 O O . ASN A 1 89 ? 2.027 0.845 16.010 1.00 94.88 89 ASN A O 1
ATOM 689 N N . VAL A 1 90 ? 2.411 2.790 17.054 1.00 95.94 90 VAL A N 1
ATOM 690 C CA . VAL A 1 90 ? 1.499 2.520 18.180 1.00 95.94 90 VAL A CA 1
ATOM 691 C C . VAL A 1 90 ? 0.048 2.442 17.700 1.00 95.94 90 VAL A C 1
ATOM 693 O O . VAL A 1 90 ? -0.656 1.501 18.064 1.00 95.94 90 VAL A O 1
ATOM 696 N N . ALA A 1 91 ? -0.390 3.375 16.850 1.00 96.44 91 ALA A N 1
ATOM 697 C CA . ALA A 1 91 ? -1.738 3.357 16.283 1.00 96.44 91 ALA A CA 1
ATOM 698 C C . ALA A 1 91 ? -1.984 2.107 15.421 1.00 96.44 91 ALA A C 1
ATOM 700 O O . ALA A 1 91 ? -3.003 1.442 15.585 1.00 96.44 91 ALA A O 1
ATOM 701 N N . LEU A 1 92 ? -1.027 1.731 14.569 1.00 96.81 92 LEU A N 1
ATOM 702 C CA . LEU A 1 92 ? -1.085 0.516 13.752 1.00 96.81 92 LEU A CA 1
ATOM 703 C C . LEU A 1 92 ? -1.160 -0.748 14.619 1.00 96.81 92 LEU A C 1
ATOM 705 O O . LEU A 1 92 ? -1.999 -1.609 14.368 1.00 96.81 92 LEU A O 1
ATOM 709 N N . SER A 1 93 ? -0.340 -0.847 15.668 1.00 97.38 93 SER A N 1
ATOM 710 C CA . SER A 1 93 ? -0.397 -1.963 16.620 1.00 97.38 93 SER A CA 1
ATOM 711 C C . SER A 1 93 ? -1.746 -2.041 17.336 1.00 97.38 93 SER A C 1
ATOM 713 O O . SER A 1 93 ? -2.300 -3.128 17.486 1.00 97.38 93 SER A O 1
ATOM 715 N N . ARG A 1 94 ? -2.307 -0.895 17.742 1.00 97.31 94 ARG A N 1
ATOM 716 C CA . ARG A 1 94 ? -3.643 -0.830 18.343 1.00 97.31 94 ARG A CA 1
ATOM 717 C C . ARG A 1 94 ? -4.714 -1.311 17.367 1.00 97.31 94 ARG A C 1
ATOM 719 O O . ARG A 1 94 ? -5.512 -2.170 17.721 1.00 97.31 94 ARG A O 1
ATOM 726 N N . ILE A 1 95 ? -4.700 -0.808 16.134 1.00 97.50 95 ILE A N 1
ATOM 727 C CA . ILE A 1 95 ? -5.640 -1.208 15.079 1.00 97.50 95 ILE A CA 1
ATOM 728 C C . ILE A 1 95 ? -5.569 -2.721 14.831 1.00 97.50 95 ILE A C 1
ATOM 730 O O . ILE A 1 95 ? -6.611 -3.379 14.791 1.00 97.50 95 ILE A O 1
ATOM 734 N N . ALA A 1 96 ? -4.358 -3.279 14.730 1.00 96.69 96 ALA A N 1
ATOM 735 C CA . ALA A 1 96 ? -4.140 -4.709 14.518 1.00 96.69 96 ALA A CA 1
ATOM 736 C C . ALA A 1 96 ? -4.831 -5.569 15.588 1.00 96.69 96 ALA A C 1
ATOM 738 O O . ALA A 1 96 ? -5.491 -6.556 15.261 1.00 96.69 96 ALA A O 1
ATOM 739 N N . MET A 1 97 ? -4.706 -5.181 16.858 1.00 96.88 97 MET A N 1
ATOM 740 C CA . MET A 1 97 ? -5.213 -5.977 17.976 1.00 96.88 97 MET A CA 1
ATOM 741 C C . MET A 1 97 ? -6.684 -5.699 18.292 1.00 96.88 97 MET A C 1
ATOM 743 O O . MET A 1 97 ? -7.446 -6.635 18.512 1.00 96.88 97 MET A O 1
ATOM 747 N N . GLU A 1 98 ? -7.087 -4.431 18.328 1.00 95.75 98 GLU A N 1
ATOM 748 C CA . GLU A 1 98 ? -8.388 -4.016 18.868 1.00 95.75 98 GLU A CA 1
ATOM 749 C C . GLU A 1 98 ? -9.484 -3.943 17.805 1.00 95.75 98 GLU A C 1
ATOM 751 O O . GLU A 1 98 ? -10.628 -4.280 18.097 1.00 95.75 98 GLU A O 1
ATOM 756 N N . ARG A 1 99 ? -9.155 -3.519 16.577 1.00 94.12 99 ARG A N 1
ATOM 757 C CA . ARG A 1 99 ? -10.148 -3.350 15.499 1.00 94.12 99 ARG A CA 1
ATOM 758 C C . ARG A 1 99 ? -10.173 -4.539 14.553 1.00 94.12 99 ARG A C 1
ATOM 760 O O . ARG A 1 99 ? -11.240 -5.011 14.184 1.00 94.12 99 ARG A O 1
ATOM 767 N N . LEU A 1 100 ? -8.999 -5.051 14.192 1.00 93.31 100 LEU A N 1
ATOM 768 C CA . LEU A 1 100 ? -8.885 -6.190 13.280 1.00 93.31 100 LEU A CA 1
ATOM 769 C C . LEU A 1 100 ? -8.911 -7.540 14.011 1.00 93.31 100 LEU A C 1
ATOM 771 O O . LEU A 1 100 ? -9.193 -8.569 13.396 1.00 93.31 100 LEU A O 1
ATOM 775 N N . GLY A 1 101 ? -8.629 -7.568 15.317 1.00 94.56 101 GLY A N 1
ATOM 776 C CA . GLY A 1 101 ? -8.616 -8.809 16.094 1.00 94.56 101 GLY A CA 1
ATOM 777 C C . GLY A 1 101 ? -7.604 -9.827 15.560 1.00 94.56 101 GLY A C 1
ATOM 778 O O . GLY A 1 101 ? -7.893 -11.027 15.506 1.00 94.56 101 GLY A O 1
ATOM 779 N N . LEU A 1 102 ? -6.444 -9.355 15.090 1.00 94.38 102 LEU A N 1
ATOM 780 C CA . LEU A 1 102 ? -5.386 -10.231 14.601 1.00 94.38 102 LEU A CA 1
ATOM 781 C C . LEU A 1 102 ? -4.791 -11.040 15.771 1.00 94.38 102 LEU A C 1
ATOM 783 O O . LEU A 1 102 ? -4.514 -10.485 16.838 1.00 94.38 102 LEU A O 1
ATOM 787 N N . PRO A 1 103 ? -4.587 -12.359 15.611 1.00 94.12 103 PRO A N 1
ATOM 788 C CA . PRO A 1 103 ? -4.082 -13.201 16.689 1.00 94.12 103 PRO A CA 1
ATOM 789 C C . PRO A 1 103 ? -2.584 -12.974 16.929 1.00 94.12 103 PRO A C 1
ATOM 791 O O . PRO A 1 103 ? -1.832 -12.672 16.009 1.00 94.12 103 PRO A O 1
ATOM 794 N N . GLY A 1 104 ? -2.107 -13.214 18.150 1.00 93.88 104 GLY A N 1
ATOM 795 C CA . GLY A 1 104 ? -0.675 -13.167 18.458 1.00 93.88 104 GLY A CA 1
ATOM 796 C C . GLY A 1 104 ? -0.180 -11.777 18.860 1.00 93.88 104 GLY A C 1
ATOM 797 O O . GLY A 1 104 ? -0.806 -11.114 19.680 1.00 93.88 104 GLY A O 1
ATOM 798 N N . LYS A 1 105 ? 1.002 -11.385 18.368 1.00 95.00 105 LYS A N 1
ATOM 799 C CA . LYS A 1 105 ? 1.689 -10.147 18.771 1.00 95.00 105 LYS A CA 1
ATOM 800 C C . LYS A 1 105 ? 1.531 -9.062 17.713 1.00 95.00 105 LYS A C 1
ATOM 802 O O . LYS A 1 105 ? 1.818 -9.316 16.545 1.00 95.00 105 LYS A O 1
ATOM 807 N N . ALA A 1 106 ? 1.181 -7.850 18.135 1.00 94.56 106 ALA A N 1
ATOM 808 C CA . ALA A 1 106 ? 1.005 -6.703 17.246 1.00 94.56 106 ALA A CA 1
ATOM 809 C C . ALA A 1 106 ? 2.260 -6.405 16.409 1.00 94.56 106 ALA A C 1
ATOM 811 O O . ALA A 1 106 ? 2.159 -6.083 15.229 1.00 94.56 106 ALA A O 1
ATOM 812 N N . GLU A 1 107 ? 3.449 -6.575 16.994 1.00 94.06 107 GLU A N 1
ATOM 813 C CA . GLU A 1 107 ? 4.734 -6.315 16.337 1.00 94.06 107 GLU A CA 1
ATOM 814 C C . GLU A 1 107 ? 4.975 -7.228 15.135 1.00 94.06 107 GLU A C 1
ATOM 816 O O . GLU A 1 107 ? 5.666 -6.841 14.196 1.00 94.06 107 GLU A O 1
ATOM 821 N N . HIS A 1 108 ? 4.419 -8.444 15.152 1.00 94.75 108 HIS A N 1
ATOM 822 C CA . HIS A 1 108 ? 4.522 -9.351 14.015 1.00 94.75 108 HIS A CA 1
ATOM 823 C C . HIS A 1 108 ? 3.766 -8.786 12.810 1.00 94.75 108 HIS A C 1
ATOM 825 O O . HIS A 1 108 ? 4.327 -8.686 11.720 1.00 94.75 108 HIS A O 1
ATOM 831 N N . HIS A 1 109 ? 2.531 -8.351 13.049 1.00 95.75 109 HIS A N 1
ATOM 832 C CA . HIS A 1 109 ? 1.627 -7.813 12.035 1.00 95.75 109 HIS A CA 1
ATOM 833 C C . HIS A 1 109 ? 2.129 -6.489 11.478 1.00 95.75 109 HIS A C 1
ATOM 835 O O . HIS A 1 109 ? 2.200 -6.307 10.265 1.00 95.75 109 HIS A O 1
ATOM 841 N N . THR A 1 110 ? 2.569 -5.577 12.346 1.00 95.75 110 THR A N 1
ATOM 842 C CA . THR A 1 110 ? 3.122 -4.290 11.905 1.00 95.75 110 THR A CA 1
ATOM 843 C C . THR A 1 110 ? 4.435 -4.461 11.144 1.00 95.75 110 THR A C 1
ATOM 845 O O . THR A 1 110 ? 4.628 -3.803 10.122 1.00 95.75 110 THR A O 1
ATOM 848 N N . ALA A 1 111 ? 5.315 -5.381 11.558 1.00 94.94 111 ALA A N 1
ATOM 849 C CA . ALA A 1 111 ? 6.553 -5.662 10.834 1.00 94.94 111 ALA A CA 1
ATOM 850 C C . ALA A 1 111 ? 6.295 -6.308 9.464 1.00 94.94 111 ALA A C 1
ATOM 852 O O . ALA A 1 111 ? 6.894 -5.890 8.469 1.00 94.94 111 ALA A O 1
ATOM 853 N N . LEU A 1 112 ? 5.395 -7.295 9.397 1.00 94.38 112 LEU A N 1
ATOM 854 C CA . LEU A 1 112 ? 5.001 -7.944 8.146 1.00 94.38 112 LEU A CA 1
ATOM 855 C C . LEU A 1 112 ? 4.388 -6.927 7.179 1.00 94.38 112 LEU A C 1
ATOM 857 O O . LEU A 1 112 ? 4.801 -6.836 6.019 1.00 94.38 112 LEU A O 1
ATOM 861 N N . ALA A 1 113 ? 3.455 -6.118 7.675 1.00 96.00 113 ALA A N 1
ATOM 862 C CA . ALA A 1 113 ? 2.778 -5.104 6.890 1.00 96.00 113 ALA A CA 1
ATOM 863 C C . ALA A 1 113 ? 3.734 -4.019 6.387 1.00 96.00 113 ALA A C 1
ATOM 865 O O . ALA A 1 113 ? 3.708 -3.679 5.202 1.00 96.00 113 ALA A O 1
ATOM 866 N N . ALA A 1 114 ? 4.633 -3.524 7.242 1.00 95.31 114 ALA A N 1
ATOM 867 C CA . ALA A 1 114 ? 5.657 -2.563 6.849 1.00 95.31 114 ALA A CA 1
ATOM 868 C C . ALA A 1 114 ? 6.609 -3.147 5.795 1.00 95.31 114 ALA A C 1
ATOM 870 O O . ALA A 1 114 ? 6.942 -2.471 4.819 1.00 95.31 114 ALA A O 1
ATOM 871 N N . PHE A 1 115 ? 7.018 -4.410 5.944 1.00 94.50 115 PHE A N 1
ATOM 872 C CA . PHE A 1 115 ? 7.862 -5.094 4.966 1.00 94.50 115 PHE A CA 1
ATOM 873 C C . PHE A 1 115 ? 7.172 -5.223 3.602 1.00 94.50 115 PHE A C 1
ATOM 875 O O . PHE A 1 115 ? 7.761 -4.872 2.572 1.00 94.50 115 PHE A O 1
ATOM 882 N N . ALA A 1 116 ? 5.914 -5.665 3.580 1.00 94.44 116 ALA A N 1
ATOM 883 C CA . ALA A 1 116 ? 5.134 -5.794 2.354 1.00 94.44 116 ALA A CA 1
ATOM 884 C C . ALA A 1 116 ? 4.877 -4.429 1.689 1.00 94.44 116 ALA A C 1
ATOM 886 O O . ALA A 1 116 ? 5.103 -4.265 0.487 1.00 94.44 116 ALA A O 1
ATOM 887 N N . ALA A 1 117 ? 4.498 -3.418 2.476 1.00 94.50 117 ALA A N 1
ATOM 888 C CA . ALA A 1 117 ? 4.261 -2.055 2.005 1.00 94.50 117 ALA A CA 1
ATOM 889 C C . ALA A 1 117 ? 5.525 -1.411 1.409 1.00 94.50 117 ALA A C 1
ATOM 891 O O . ALA A 1 117 ? 5.457 -0.746 0.366 1.00 94.50 117 ALA A O 1
ATOM 892 N N . LYS A 1 118 ? 6.685 -1.622 2.042 1.00 93.56 118 LYS A N 1
ATOM 893 C CA . LYS A 1 118 ? 7.982 -1.108 1.579 1.00 93.56 118 LYS A CA 1
ATOM 894 C C . LYS A 1 118 ? 8.478 -1.816 0.321 1.00 93.56 118 LYS A C 1
ATOM 896 O O . LYS A 1 118 ? 9.091 -1.176 -0.528 1.00 93.56 118 LYS A O 1
ATOM 901 N N . SER A 1 119 ? 8.197 -3.111 0.191 1.00 90.12 119 SER A N 1
ATOM 902 C CA . SER A 1 119 ? 8.586 -3.905 -0.981 1.00 90.12 119 SER A CA 1
ATOM 903 C C . SER A 1 119 ? 7.823 -3.499 -2.244 1.00 90.12 119 SER A C 1
ATOM 905 O O . SER A 1 119 ? 8.332 -3.661 -3.349 1.00 90.12 119 SER A O 1
ATOM 907 N N . ALA A 1 120 ? 6.623 -2.936 -2.094 1.00 88.88 120 ALA A N 1
ATOM 908 C CA . ALA A 1 120 ? 5.786 -2.527 -3.209 1.00 88.88 120 ALA A CA 1
ATOM 909 C C . ALA A 1 120 ? 6.300 -1.269 -3.930 1.00 88.88 120 ALA A C 1
ATOM 911 O O . ALA A 1 120 ? 6.578 -0.239 -3.304 1.00 88.88 120 ALA A O 1
ATOM 912 N N . ALA A 1 121 ? 6.313 -1.324 -5.266 1.00 86.00 121 ALA A N 1
ATOM 913 C CA . ALA A 1 121 ? 6.834 -0.264 -6.131 1.00 86.00 121 ALA A CA 1
ATOM 914 C C . ALA A 1 121 ? 6.103 1.081 -5.969 1.00 86.00 121 ALA A C 1
ATOM 916 O O . ALA A 1 121 ? 6.716 2.139 -6.078 1.00 86.00 121 ALA A O 1
ATOM 917 N N . SER A 1 122 ? 4.796 1.058 -5.704 1.00 89.25 122 SER A N 1
ATOM 918 C CA . SER A 1 122 ? 3.992 2.268 -5.504 1.00 89.25 122 SER A CA 1
ATOM 919 C C . SER A 1 122 ? 2.775 2.006 -4.617 1.00 89.25 122 SER A C 1
ATOM 921 O O . SER A 1 122 ? 2.349 0.862 -4.454 1.00 89.25 122 SER A O 1
ATOM 923 N N . ALA A 1 123 ? 2.170 3.063 -4.067 1.00 91.50 123 ALA A N 1
ATOM 924 C CA . ALA A 1 123 ? 0.880 2.944 -3.381 1.00 91.50 123 ALA A CA 1
ATOM 925 C C . ALA A 1 123 ? -0.204 2.360 -4.301 1.00 91.50 123 ALA A C 1
ATOM 927 O O . ALA A 1 123 ? -0.999 1.531 -3.869 1.00 91.50 123 ALA A O 1
ATOM 928 N N . ASP A 1 124 ? -0.175 2.707 -5.591 1.00 91.12 124 ASP A N 1
ATOM 929 C CA . ASP A 1 124 ? -1.125 2.179 -6.570 1.00 91.12 124 ASP A CA 1
ATOM 930 C C . ASP A 1 124 ? -1.005 0.663 -6.765 1.00 91.12 124 ASP A C 1
ATOM 932 O O . ASP A 1 124 ? -2.020 -0.027 -6.867 1.00 91.12 124 ASP A O 1
A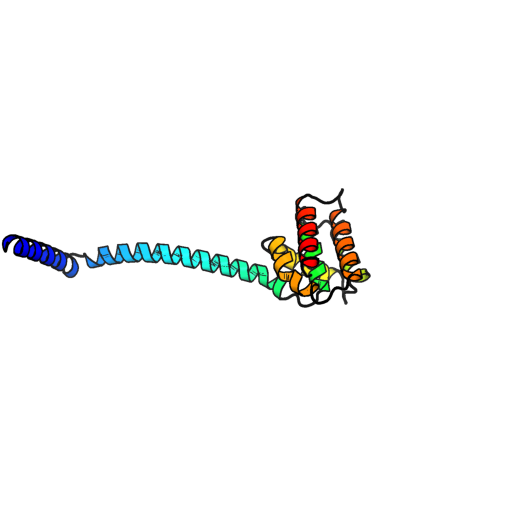TOM 936 N N . SER A 1 125 ? 0.223 0.130 -6.754 1.00 89.81 125 SER A N 1
ATOM 937 C CA . SER A 1 125 ? 0.435 -1.320 -6.818 1.00 89.81 125 SER A CA 1
ATOM 938 C C . SER A 1 125 ? -0.119 -2.039 -5.588 1.00 89.81 125 SER A C 1
ATOM 940 O O . SER A 1 125 ? -0.759 -3.072 -5.742 1.00 89.81 125 SER A O 1
ATOM 942 N N . VAL A 1 126 ? 0.037 -1.462 -4.388 1.00 93.25 126 VAL A N 1
ATOM 943 C CA . VAL A 1 126 ? -0.497 -2.053 -3.147 1.00 93.25 126 VAL A CA 1
ATOM 944 C C . VAL A 1 126 ? -2.019 -2.087 -3.190 1.00 93.25 126 VAL A C 1
ATOM 946 O O . VAL A 1 126 ? -2.618 -3.133 -2.964 1.00 93.25 126 VAL A O 1
ATOM 949 N N . VAL A 1 127 ? -2.648 -0.960 -3.539 1.00 93.25 127 VAL A N 1
ATOM 950 C CA . VAL A 1 127 ? -4.106 -0.882 -3.688 1.00 93.25 127 VAL A CA 1
ATOM 951 C C . VAL A 1 127 ? -4.582 -1.874 -4.750 1.00 93.25 127 VAL A C 1
ATOM 953 O O . VAL A 1 127 ? -5.549 -2.591 -4.536 1.00 93.25 127 VAL A O 1
ATOM 956 N N . THR A 1 128 ? -3.902 -1.967 -5.891 1.00 90.56 128 THR A N 1
ATOM 957 C CA . THR A 1 128 ? -4.319 -2.877 -6.966 1.00 90.56 128 THR A CA 1
ATOM 958 C C . THR A 1 128 ? -4.234 -4.342 -6.587 1.00 90.56 128 THR A C 1
ATOM 960 O O . THR A 1 128 ? -5.182 -5.077 -6.859 1.00 90.56 128 THR A O 1
ATOM 963 N N . ASP A 1 129 ? -3.146 -4.749 -5.948 1.00 89.81 129 ASP A N 1
ATOM 964 C CA . ASP A 1 129 ? -2.906 -6.158 -5.662 1.00 89.81 129 ASP A CA 1
ATOM 965 C C . ASP A 1 129 ? -3.731 -6.640 -4.451 1.00 89.81 129 ASP A C 1
ATOM 967 O O . ASP A 1 129 ? -4.154 -7.793 -4.435 1.00 89.81 129 ASP A O 1
ATOM 971 N N . LEU A 1 130 ? -4.029 -5.766 -3.477 1.00 92.25 130 LEU A N 1
ATOM 972 C CA . LEU A 1 130 ? -4.745 -6.144 -2.249 1.00 92.25 130 LEU A CA 1
ATOM 973 C C . LEU A 1 130 ? -6.257 -5.903 -2.286 1.00 92.25 130 LEU A C 1
ATOM 975 O O . LEU A 1 130 ? -6.996 -6.557 -1.549 1.00 92.25 130 LEU A O 1
ATOM 979 N N . MET A 1 131 ? -6.758 -5.003 -3.140 1.00 90.81 131 MET A N 1
ATOM 980 C CA . MET A 1 131 ? -8.197 -4.710 -3.171 1.00 90.81 131 MET A CA 1
ATOM 981 C C . MET A 1 131 ? -9.120 -5.905 -3.437 1.00 90.81 131 MET A C 1
ATOM 983 O O . MET A 1 131 ? -10.184 -5.958 -2.812 1.00 90.81 131 MET A O 1
ATOM 987 N N . PRO A 1 132 ? -8.747 -6.887 -4.279 1.00 89.12 132 PRO A N 1
ATOM 988 C CA . PRO A 1 132 ? -9.563 -8.080 -4.479 1.00 89.12 132 PRO A CA 1
ATOM 989 C C . PRO A 1 132 ? -9.880 -8.857 -3.193 1.00 89.12 132 PRO A C 1
ATOM 991 O O . PRO A 1 132 ? -10.965 -9.430 -3.106 1.00 89.12 132 PRO A O 1
ATOM 994 N N . LEU A 1 133 ? -8.989 -8.842 -2.192 1.00 89.62 133 LEU A N 1
ATOM 995 C CA . LEU A 1 133 ? -9.207 -9.515 -0.903 1.00 89.62 133 LEU A CA 1
ATOM 996 C C . LEU A 1 133 ? -10.296 -8.828 -0.071 1.00 89.62 133 LEU A C 1
ATOM 998 O O . LEU A 1 133 ? -11.069 -9.494 0.612 1.00 89.62 133 LEU A O 1
ATOM 1002 N N . LEU A 1 134 ? -10.386 -7.499 -0.163 1.00 87.75 134 LEU A N 1
ATOM 1003 C CA . LEU A 1 134 ? -11.348 -6.707 0.606 1.00 87.75 134 LEU A CA 1
ATOM 1004 C C . LEU A 1 134 ? -12.741 -6.691 -0.043 1.00 87.75 134 LEU A C 1
ATOM 1006 O O . LEU A 1 134 ? -13.753 -6.667 0.656 1.00 87.75 134 LEU A O 1
ATOM 1010 N N . TRP A 1 135 ? -12.824 -6.749 -1.377 1.00 77.69 135 TRP A N 1
ATOM 1011 C CA . TRP A 1 135 ? -14.102 -6.699 -2.104 1.00 77.69 135 TRP A CA 1
ATOM 1012 C C . TRP A 1 135 ? -15.060 -7.844 -1.795 1.00 77.69 135 TRP A C 1
ATOM 1014 O O . TRP A 1 135 ? -16.270 -7.655 -1.895 1.00 77.69 135 TRP A O 1
ATOM 1024 N N . ALA A 1 136 ? -14.536 -9.031 -1.506 1.00 68.75 136 ALA A N 1
ATOM 1025 C CA . ALA A 1 136 ? -15.359 -10.216 -1.301 1.00 68.75 136 ALA A CA 1
ATOM 1026 C C . ALA A 1 136 ? -15.865 -10.354 0.141 1.00 68.75 136 ALA A C 1
ATOM 1028 O O . ALA A 1 136 ? -16.770 -11.151 0.371 1.00 68.75 136 ALA A O 1
ATOM 1029 N N . GLN A 1 137 ? -15.277 -9.620 1.093 1.00 74.62 137 GLN A N 1
ATOM 1030 C CA . GLN A 1 137 ? -15.427 -9.929 2.517 1.00 74.62 137 GLN A CA 1
ATOM 1031 C C . GLN A 1 137 ? -15.942 -8.776 3.381 1.00 74.62 137 GLN A C 1
ATOM 1033 O O . GLN A 1 137 ? -16.477 -9.056 4.444 1.00 74.62 137 GLN A O 1
ATOM 1038 N N . LEU A 1 138 ? -15.839 -7.513 2.946 1.00 83.19 138 LEU A N 1
ATOM 1039 C CA . LEU A 1 138 ? -16.276 -6.384 3.776 1.00 83.19 138 LEU A CA 1
ATOM 1040 C C . LEU A 1 138 ? -17.758 -6.033 3.571 1.00 83.19 138 LEU A C 1
ATOM 1042 O O . LEU A 1 138 ? -18.183 -5.654 2.471 1.00 83.19 138 LEU A O 1
ATOM 1046 N N . SER A 1 139 ? -18.515 -6.061 4.664 1.00 87.25 139 SER A N 1
ATOM 1047 C CA . SER A 1 139 ? -19.833 -5.439 4.810 1.00 87.25 139 SER A CA 1
ATOM 1048 C C . SER A 1 139 ? -19.758 -3.905 4.748 1.00 87.25 139 SER A C 1
ATOM 1050 O O . SER A 1 139 ? -18.683 -3.304 4.750 1.00 87.25 139 SER A O 1
ATOM 1052 N N . ALA A 1 140 ? -20.912 -3.235 4.676 1.00 86.88 140 ALA A N 1
ATOM 1053 C CA . ALA A 1 140 ? -20.961 -1.771 4.659 1.00 86.88 140 ALA A CA 1
ATOM 1054 C C . ALA A 1 140 ? -20.383 -1.145 5.943 1.00 86.88 140 ALA A C 1
ATOM 1056 O O . ALA A 1 140 ? -19.682 -0.137 5.865 1.00 86.88 140 ALA A O 1
ATOM 1057 N N . GLU A 1 141 ? -20.636 -1.765 7.098 1.00 89.06 141 GLU A N 1
ATOM 1058 C CA . GLU A 1 141 ? -20.105 -1.320 8.390 1.00 89.06 141 GLU A CA 1
ATOM 1059 C C . GLU A 1 141 ? -18.584 -1.484 8.442 1.00 89.06 141 GLU A C 1
ATOM 1061 O O . GLU A 1 141 ? -17.877 -0.540 8.780 1.00 89.06 141 GLU A O 1
ATOM 1066 N N . GLU A 1 142 ? -18.060 -2.627 7.996 1.00 90.75 142 GLU A N 1
ATOM 1067 C CA . GLU A 1 142 ? -16.612 -2.867 7.967 1.00 90.75 142 GLU A CA 1
ATOM 1068 C C . GLU A 1 142 ? -15.888 -1.960 6.961 1.00 90.75 142 GLU A C 1
ATOM 1070 O O . GLU A 1 142 ? -14.760 -1.535 7.204 1.00 90.75 142 GLU A O 1
ATOM 1075 N N . LYS A 1 143 ? -16.531 -1.599 5.840 1.00 91.12 143 LYS A N 1
ATOM 1076 C CA . LYS A 1 143 ? -15.993 -0.586 4.916 1.00 91.12 143 LYS A CA 1
ATOM 1077 C C . LYS A 1 143 ? -15.891 0.782 5.588 1.00 91.12 143 LYS A C 1
ATOM 1079 O O . LYS A 1 143 ? -14.872 1.452 5.435 1.00 91.12 143 LYS A O 1
ATOM 1084 N N . ALA A 1 144 ? -16.929 1.197 6.315 1.00 91.44 144 ALA A N 1
ATOM 1085 C CA . ALA A 1 144 ? -16.914 2.456 7.054 1.00 91.44 144 ALA A CA 1
ATOM 1086 C C . ALA A 1 144 ? -15.828 2.447 8.141 1.00 91.44 144 ALA A C 1
ATOM 1088 O O . ALA A 1 144 ? -15.076 3.416 8.260 1.00 91.44 144 ALA A O 1
ATOM 1089 N N . ASP A 1 145 ? -15.689 1.332 8.861 1.00 93.31 145 ASP A N 1
ATOM 1090 C CA . ASP A 1 145 ? -14.642 1.135 9.862 1.00 93.31 145 ASP A CA 1
ATOM 1091 C C . ASP A 1 145 ? -13.242 1.245 9.234 1.00 93.31 145 ASP A C 1
ATOM 1093 O O . ASP A 1 145 ? -12.381 1.975 9.732 1.00 93.31 145 ASP A O 1
ATOM 1097 N N . PHE A 1 146 ? -13.035 0.617 8.074 1.00 94.62 146 PHE A N 1
ATOM 1098 C CA . PHE A 1 146 ? -11.780 0.701 7.331 1.00 94.62 146 PHE A CA 1
ATOM 1099 C C . PHE A 1 146 ? -11.445 2.120 6.864 1.00 94.62 146 PHE A C 1
ATOM 1101 O O . PHE A 1 146 ? -10.303 2.555 7.020 1.00 94.62 146 PHE A O 1
ATOM 1108 N N . PHE A 1 147 ? -12.417 2.878 6.354 1.00 94.50 147 PHE A N 1
ATOM 1109 C CA . PHE A 1 147 ? -12.174 4.283 6.019 1.00 94.50 147 PHE A CA 1
ATOM 1110 C C . PHE A 1 147 ? -11.815 5.108 7.254 1.00 94.50 147 PHE A C 1
ATOM 1112 O O . PHE A 1 147 ? -10.858 5.875 7.200 1.00 94.50 147 PHE A O 1
ATOM 1119 N N . ALA A 1 148 ? -12.477 4.872 8.388 1.00 95.19 148 ALA A N 1
ATOM 1120 C CA . ALA A 1 148 ? -12.116 5.527 9.639 1.00 95.19 148 ALA A CA 1
ATOM 1121 C C . ALA A 1 148 ? -10.686 5.176 10.098 1.00 95.19 148 ALA A C 1
ATOM 1123 O O . ALA A 1 148 ? -9.999 6.042 10.630 1.00 95.19 148 ALA A O 1
ATOM 1124 N N . MET A 1 149 ? -10.201 3.944 9.871 1.00 95.94 149 MET A N 1
ATOM 1125 C CA . MET A 1 149 ? -8.797 3.576 10.139 1.00 95.94 149 MET A CA 1
ATOM 1126 C C . MET A 1 149 ? -7.812 4.350 9.251 1.00 95.94 149 MET A C 1
ATOM 1128 O O . MET A 1 149 ? -6.766 4.795 9.724 1.00 95.94 149 MET A O 1
ATOM 1132 N N . LEU A 1 150 ? -8.127 4.504 7.961 1.00 95.56 150 LEU A N 1
ATOM 1133 C CA . LEU A 1 150 ? -7.293 5.257 7.020 1.00 95.56 150 LEU A CA 1
ATOM 1134 C C . LEU A 1 150 ? -7.215 6.737 7.419 1.00 95.56 150 LEU A C 1
ATOM 1136 O O . LEU A 1 150 ? -6.119 7.298 7.478 1.00 95.56 150 LEU A O 1
ATOM 1140 N N . ASP A 1 151 ? -8.364 7.335 7.738 1.00 94.94 151 ASP A N 1
ATOM 1141 C CA . ASP A 1 151 ? -8.464 8.732 8.161 1.00 94.94 151 ASP A CA 1
ATOM 1142 C C . ASP A 1 151 ? -7.724 8.963 9.490 1.00 94.94 151 ASP A C 1
ATOM 1144 O O . ASP A 1 151 ? -6.989 9.940 9.622 1.00 94.94 151 ASP A O 1
ATOM 1148 N N . GLU A 1 152 ? -7.837 8.034 10.447 1.00 94.75 152 GLU A N 1
ATOM 1149 C CA . GLU A 1 152 ? -7.112 8.071 11.724 1.00 94.75 152 GLU A CA 1
ATOM 1150 C C . GLU A 1 152 ? -5.594 8.128 11.508 1.00 94.75 152 GLU A C 1
ATOM 1152 O O . GLU A 1 152 ? -4.927 9.014 12.043 1.00 94.75 152 GLU A O 1
ATOM 1157 N N . ILE A 1 153 ? -5.041 7.231 10.685 1.00 94.62 153 ILE A N 1
ATOM 1158 C CA . ILE A 1 153 ? -3.597 7.184 10.410 1.00 94.62 153 ILE A CA 1
ATOM 1159 C C . ILE A 1 153 ? -3.118 8.416 9.636 1.00 94.62 153 ILE A C 1
ATOM 1161 O O . ILE A 1 153 ? -2.014 8.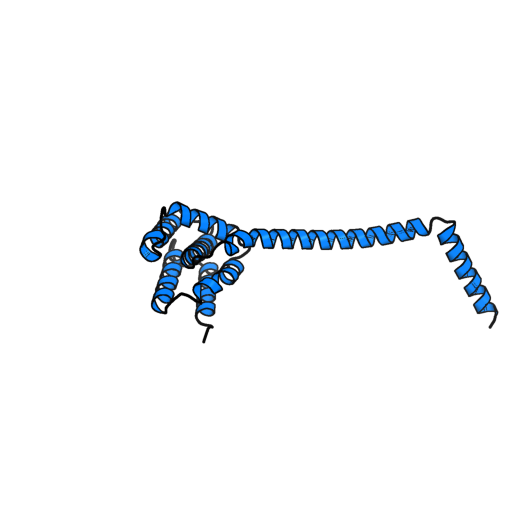906 9.891 1.00 94.62 153 ILE A O 1
ATOM 1165 N N . ALA A 1 154 ? -3.915 8.918 8.692 1.00 93.06 154 ALA A N 1
ATOM 1166 C CA . ALA A 1 154 ? -3.547 10.087 7.899 1.00 93.06 154 ALA A CA 1
ATOM 1167 C C . ALA A 1 154 ? -3.642 11.395 8.699 1.00 93.06 154 ALA A C 1
ATOM 1169 O O . ALA A 1 154 ? -2.861 12.316 8.458 1.00 93.06 154 ALA A O 1
ATOM 1170 N N . ALA A 1 155 ? -4.552 11.469 9.674 1.00 92.25 155 ALA A N 1
ATOM 1171 C CA . ALA A 1 155 ? -4.701 12.622 10.555 1.00 92.25 155 ALA A CA 1
ATOM 1172 C C . ALA A 1 155 ? -3.524 12.793 11.531 1.00 92.25 155 ALA A C 1
ATOM 1174 O O . ALA A 1 155 ? -3.262 13.916 11.983 1.00 92.25 155 ALA A O 1
ATOM 1175 N N . LEU A 1 156 ? -2.788 11.714 11.830 1.00 89.69 156 LEU A N 1
ATOM 1176 C CA . LEU A 1 156 ? -1.569 11.786 12.634 1.00 89.69 156 LEU A CA 1
ATOM 1177 C C . LEU A 1 156 ? -0.558 12.739 11.978 1.00 89.69 156 LEU A C 1
ATOM 1179 O O . LEU A 1 156 ? -0.291 12.664 10.778 1.00 89.69 156 LEU A O 1
ATOM 1183 N N . HIS A 1 157 ? 0.053 13.606 12.789 1.00 83.75 157 HIS A N 1
ATOM 1184 C CA . HIS A 1 157 ? 1.027 14.624 12.358 1.00 83.75 157 HIS A CA 1
ATOM 1185 C C . HIS A 1 157 ? 0.441 15.793 11.547 1.00 83.75 157 HIS A C 1
ATOM 1187 O O . HIS A 1 157 ? 1.078 16.301 10.625 1.00 83.75 157 HIS A O 1
ATOM 1193 N N . GLY A 1 158 ? -0.745 16.278 11.922 1.00 80.62 158 GLY A N 1
ATOM 1194 C CA . GLY A 1 158 ? -1.274 17.558 11.427 1.00 80.62 158 GLY A CA 1
ATOM 1195 C C . GLY A 1 158 ? -2.178 17.455 10.199 1.00 80.62 158 GLY A C 1
ATOM 1196 O O . GLY A 1 158 ? -2.241 18.404 9.422 1.00 80.62 158 GLY A O 1
ATOM 1197 N N . GLY A 1 159 ? -2.883 16.331 10.041 1.00 86.62 159 GLY A N 1
ATOM 1198 C CA . GLY A 1 159 ? -3.832 16.113 8.944 1.00 86.62 159 GLY A CA 1
ATOM 1199 C C . GLY A 1 159 ? -3.211 15.419 7.728 1.00 86.62 159 GLY A C 1
ATOM 1200 O O . GLY A 1 159 ? -1.986 15.403 7.615 1.00 86.62 159 GLY A O 1
ATOM 1201 N N . PRO A 1 160 ? -4.028 14.848 6.825 1.00 89.56 160 PRO A N 1
ATOM 1202 C CA . PRO A 1 160 ? -3.556 14.069 5.682 1.00 89.56 160 PRO A CA 1
ATOM 1203 C C . PRO A 1 160 ? -2.697 14.895 4.716 1.00 89.56 160 PRO A C 1
ATOM 1205 O O . PRO A 1 160 ? -2.937 16.080 4.488 1.00 89.56 160 PRO A O 1
ATOM 1208 N N . THR A 1 161 ? -1.676 14.263 4.131 1.00 93.38 161 THR A N 1
ATOM 1209 C CA . THR A 1 161 ? -0.939 14.845 3.001 1.00 93.38 161 THR A CA 1
ATOM 1210 C C . THR A 1 161 ? -1.662 14.578 1.683 1.00 93.38 161 THR A C 1
ATOM 1212 O O . THR A 1 161 ? -2.399 13.602 1.556 1.00 93.38 161 THR A O 1
ATOM 1215 N N . GLU A 1 162 ? -1.380 15.376 0.651 1.00 94.31 162 GLU A N 1
ATOM 1216 C CA . GLU A 1 162 ? -1.980 15.179 -0.676 1.00 94.31 162 GLU A CA 1
ATOM 1217 C C . GLU A 1 162 ? -1.784 13.743 -1.229 1.00 94.31 162 GLU A C 1
ATOM 1219 O O . GLU A 1 162 ? -2.762 13.147 -1.685 1.00 94.31 162 GLU A O 1
ATOM 1224 N N . PRO A 1 163 ? -0.595 13.105 -1.144 1.00 93.94 163 PRO A N 1
ATOM 1225 C CA . PRO A 1 163 ? -0.450 11.700 -1.532 1.00 93.94 163 PRO A CA 1
ATOM 1226 C C . PRO A 1 163 ? -1.333 10.733 -0.729 1.00 93.94 163 PRO A C 1
ATOM 1228 O O . PRO A 1 163 ? -1.822 9.747 -1.287 1.00 93.94 163 PRO A O 1
ATOM 1231 N N . GLN A 1 164 ? -1.534 10.992 0.568 1.00 95.06 164 GLN A N 1
ATOM 1232 C CA . GLN A 1 164 ? -2.394 10.175 1.427 1.00 95.06 164 GLN A CA 1
ATOM 1233 C C . GLN A 1 164 ? -3.860 10.312 1.006 1.00 95.06 164 GLN A C 1
ATOM 1235 O O . GLN A 1 164 ? -4.512 9.294 0.773 1.00 95.06 164 GLN A O 1
ATOM 1240 N N . ASP A 1 165 ? -4.340 11.537 0.788 1.00 95.31 165 ASP A N 1
ATOM 1241 C CA . ASP A 1 165 ? -5.701 11.800 0.302 1.00 95.31 165 ASP A CA 1
ATOM 1242 C C . ASP A 1 165 ? -5.967 11.144 -1.055 1.00 95.31 165 ASP A C 1
ATOM 1244 O O . ASP A 1 165 ? -7.019 10.534 -1.274 1.00 95.31 165 ASP A O 1
ATOM 1248 N N . GLN A 1 166 ? -4.996 11.205 -1.971 1.00 94.94 166 GLN A N 1
ATOM 1249 C CA . GLN A 1 166 ? -5.093 10.536 -3.269 1.00 94.94 166 GLN A CA 1
ATOM 1250 C C . GLN A 1 166 ? -5.211 9.012 -3.115 1.00 94.94 166 GLN A C 1
ATOM 1252 O O . GLN A 1 166 ? -6.007 8.378 -3.816 1.00 94.94 166 GLN A O 1
ATOM 1257 N N . MET A 1 167 ? -4.446 8.410 -2.198 1.00 95.38 167 MET A N 1
ATOM 1258 C CA . MET A 1 167 ? -4.527 6.975 -1.916 1.00 95.38 167 MET A CA 1
ATOM 1259 C C . MET A 1 167 ? -5.880 6.598 -1.299 1.00 95.38 167 MET A C 1
ATOM 1261 O O . MET A 1 167 ? -6.508 5.650 -1.775 1.00 95.38 167 MET A O 1
ATOM 1265 N N . ILE A 1 168 ? -6.361 7.351 -0.305 1.00 95.19 168 ILE A N 1
ATOM 1266 C CA . ILE A 1 168 ? -7.663 7.128 0.347 1.00 95.19 168 ILE A CA 1
ATOM 1267 C C . ILE A 1 168 ? -8.797 7.240 -0.674 1.00 95.19 168 ILE A C 1
ATOM 1269 O O . ILE A 1 168 ? -9.631 6.339 -0.783 1.00 95.19 168 ILE A O 1
ATOM 1273 N N . THR A 1 169 ? -8.790 8.295 -1.489 1.00 94.44 169 THR A N 1
ATOM 1274 C CA . THR A 1 169 ? -9.783 8.515 -2.552 1.00 94.44 169 THR A CA 1
ATOM 1275 C C . THR A 1 169 ? -9.803 7.357 -3.545 1.00 94.44 169 THR A C 1
ATOM 1277 O O . THR A 1 169 ? -10.869 6.903 -3.966 1.00 94.44 169 THR A O 1
ATOM 1280 N N . ARG A 1 170 ? -8.629 6.827 -3.904 1.00 92.50 170 ARG A N 1
ATOM 1281 C CA . ARG A 1 170 ? -8.526 5.686 -4.816 1.00 92.50 170 ARG A CA 1
ATOM 1282 C C . ARG A 1 170 ? -9.076 4.402 -4.205 1.00 92.50 170 ARG A C 1
ATOM 1284 O O . ARG A 1 170 ? -9.782 3.673 -4.901 1.00 92.50 170 ARG A O 1
ATOM 1291 N N . ILE A 1 171 ? -8.771 4.128 -2.937 1.00 94.00 171 ILE A N 1
ATOM 1292 C CA . ILE A 1 171 ? -9.331 2.980 -2.208 1.00 94.00 171 ILE A CA 1
ATOM 1293 C C . ILE A 1 171 ? -10.857 3.101 -2.160 1.00 94.00 171 ILE A C 1
ATOM 1295 O O . ILE A 1 171 ? -11.549 2.153 -2.524 1.00 94.00 171 ILE A O 1
ATOM 1299 N N . ARG A 1 172 ? -11.376 4.283 -1.806 1.00 92.19 172 ARG A N 1
ATOM 1300 C CA . ARG A 1 172 ? -12.814 4.573 -1.765 1.00 92.19 172 ARG A CA 1
ATOM 1301 C C . ARG A 1 172 ? -13.483 4.312 -3.110 1.00 92.19 172 ARG A C 1
ATOM 1303 O O . ARG A 1 172 ? -14.364 3.465 -3.201 1.00 92.19 172 ARG A O 1
ATOM 1310 N N . THR A 1 173 ? -12.958 4.927 -4.169 1.00 90.75 173 THR A N 1
ATOM 1311 C CA . THR A 1 173 ? -13.463 4.751 -5.538 1.00 90.75 173 THR A CA 1
ATOM 1312 C C . THR A 1 173 ? -13.486 3.276 -5.936 1.00 90.75 173 THR A C 1
ATOM 1314 O O . THR A 1 173 ? -14.466 2.802 -6.496 1.00 90.75 173 THR A O 1
ATOM 1317 N N . ARG A 1 174 ? -12.431 2.510 -5.634 1.00 89.12 174 ARG A N 1
ATOM 1318 C CA . ARG A 1 174 ? -12.366 1.084 -5.989 1.00 89.12 174 ARG A CA 1
ATOM 1319 C C . ARG A 1 174 ? -13.300 0.207 -5.162 1.00 89.12 174 ARG A C 1
ATOM 1321 O O . ARG A 1 174 ? -13.789 -0.788 -5.687 1.00 89.12 174 ARG A O 1
ATOM 1328 N N . LEU A 1 175 ? -13.524 0.520 -3.890 1.00 86.50 175 LEU A N 1
ATOM 1329 C CA . LEU A 1 175 ? -14.464 -0.212 -3.034 1.00 86.50 175 LEU A CA 1
ATOM 1330 C C . LEU A 1 175 ? -15.931 0.079 -3.382 1.00 86.50 175 LEU A C 1
ATOM 1332 O O . LEU A 1 175 ? -16.786 -0.778 -3.144 1.00 86.50 175 LEU A O 1
ATOM 1336 N N . GLU A 1 176 ? -16.206 1.260 -3.939 1.00 83.44 176 GLU A N 1
ATOM 1337 C CA . GLU A 1 176 ? -17.539 1.718 -4.349 1.00 83.44 176 GLU A CA 1
ATOM 1338 C C . GLU A 1 176 ? -17.873 1.379 -5.811 1.00 83.44 176 GLU A C 1
ATOM 1340 O O . GLU A 1 176 ? -19.034 1.135 -6.118 1.00 83.44 176 GLU A O 1
ATOM 1345 N N . ALA A 1 177 ? -16.879 1.271 -6.704 1.00 77.50 177 ALA A N 1
ATOM 1346 C CA . ALA A 1 177 ? -17.054 0.973 -8.136 1.00 77.50 177 ALA A CA 1
ATOM 1347 C C . ALA A 1 177 ? -17.594 -0.440 -8.456 1.00 77.50 177 ALA A C 1
ATOM 1349 O O . ALA A 1 177 ? -17.598 -0.857 -9.613 1.00 77.50 177 ALA A O 1
ATOM 1350 N N . LYS A 1 178 ? -18.048 -1.191 -7.448 1.00 54.81 178 LYS A N 1
ATOM 1351 C CA . LYS A 1 178 ? -18.773 -2.454 -7.604 1.00 54.81 178 LYS A CA 1
ATOM 1352 C C . LYS A 1 178 ? -20.257 -2.242 -7.274 1.00 54.81 178 LYS A C 1
ATOM 1354 O O . LYS A 1 178 ? -20.753 -2.742 -6.267 1.00 54.81 178 LYS A O 1
ATOM 1359 N N . PHE A 1 179 ? -20.925 -1.505 -8.158 1.00 45.03 179 PHE A N 1
ATOM 1360 C CA . PHE A 1 179 ? -22.354 -1.600 -8.457 1.00 45.03 179 PHE A CA 1
ATOM 1361 C C . PHE A 1 179 ? -22.517 -1.568 -9.975 1.00 45.03 179 PHE A C 1
ATOM 1363 O O . PHE A 1 179 ? -21.962 -0.635 -10.598 1.00 45.03 179 PHE A O 1
#

Secondary structure (DSSP, 8-state):
-HHHHHHHHHHHHHHHHHHHHSSHHHHHHHHHHHHHHHHHHHHHHHHHHHHHHHHHHHHHHT---HHHHHHHHHHHHHHTTSSPPHHHHHHHHHIIIIIS--SS-HHHHHHHHHHHHHHSS-HHHHHHHHHHHHHTT--HHHHHHHHHHHHHHHHTTTS--HHHHHHHHHHHHHHH---